Protein AF-A0A090XBT3-F1 (afdb_monomer)

Nearest PDB structures (foldseek):
  6p5a-assembly1_G  TM=8.261E-01  e=1.136E-02  Drosophila melanogaster

Organism: Ixodes ricinus (NCBI:txid34613)

Structure (mmCIF, N/CA/C/O backbone):
data_AF-A0A090XBT3-F1
#
_entry.id   AF-A0A090XBT3-F1
#
loop_
_atom_site.group_PDB
_atom_site.id
_atom_site.type_symbol
_atom_site.label_atom_id
_atom_site.label_alt_id
_atom_site.label_comp_id
_atom_site.label_asym_id
_atom_site.label_entity_id
_atom_site.label_seq_id
_atom_site.pdbx_PDB_ins_code
_atom_site.Cartn_x
_atom_site.Cartn_y
_atom_site.Cartn_z
_atom_site.occupancy
_atom_site.B_iso_or_equiv
_atom_site.auth_seq_id
_atom_site.auth_comp_id
_atom_site.auth_asym_id
_atom_site.auth_atom_id
_atom_site.pdbx_PDB_model_num
ATOM 1 N N . MET A 1 1 ? -30.901 9.863 44.541 1.00 70.38 1 MET A N 1
ATOM 2 C CA . MET A 1 1 ? -29.679 9.042 44.676 1.00 70.38 1 MET A CA 1
ATOM 3 C C . MET A 1 1 ? -29.732 7.824 43.758 1.00 70.38 1 MET A C 1
ATOM 5 O O . MET A 1 1 ? -28.967 7.830 42.809 1.00 70.38 1 MET A O 1
ATOM 9 N N . ALA A 1 2 ? -30.718 6.924 43.874 1.00 86.94 2 ALA A N 1
ATOM 10 C CA . ALA A 1 2 ? -30.854 5.738 43.000 1.00 86.94 2 ALA A CA 1
ATOM 11 C C . ALA A 1 2 ? -30.779 5.997 41.474 1.00 86.94 2 ALA A C 1
ATOM 13 O O . ALA A 1 2 ? -30.159 5.236 40.740 1.00 86.94 2 ALA A O 1
ATOM 14 N N . ARG A 1 3 ? -31.370 7.096 40.977 1.00 93.12 3 ARG A N 1
ATOM 15 C CA . ARG A 1 3 ? -31.305 7.463 39.547 1.00 93.12 3 ARG A CA 1
ATOM 16 C C . ARG A 1 3 ? -29.880 7.779 39.069 1.00 93.12 3 ARG A C 1
ATOM 18 O O . ARG A 1 3 ? -29.517 7.377 37.973 1.00 93.12 3 ARG A O 1
ATOM 25 N N . LEU A 1 4 ? -29.095 8.484 39.886 1.00 93.44 4 LEU A N 1
ATOM 26 C CA . LEU A 1 4 ? -27.714 8.857 39.555 1.00 93.44 4 LEU A CA 1
ATOM 27 C C . LEU A 1 4 ? -26.784 7.640 39.611 1.00 93.44 4 LEU A C 1
ATOM 29 O O . LEU A 1 4 ? -25.876 7.523 38.799 1.00 93.44 4 LEU A O 1
ATOM 33 N N . GLU A 1 5 ? -27.032 6.717 40.541 1.00 94.69 5 GLU A N 1
ATOM 34 C CA . GLU A 1 5 ? -26.295 5.452 40.640 1.00 94.69 5 GLU A CA 1
ATOM 35 C C . GLU A 1 5 ? -26.556 4.555 39.423 1.00 94.69 5 GLU A C 1
ATOM 37 O O . GLU A 1 5 ? -25.613 4.018 38.846 1.00 94.69 5 GLU A O 1
ATOM 42 N N . ALA A 1 6 ? -27.814 4.457 38.978 1.00 94.88 6 ALA A N 1
ATOM 43 C CA . ALA A 1 6 ? -28.171 3.724 37.765 1.00 94.88 6 ALA A CA 1
ATOM 44 C C . ALA A 1 6 ? -27.538 4.336 36.501 1.00 94.88 6 ALA A C 1
ATOM 46 O O . ALA A 1 6 ? -27.059 3.611 35.631 1.00 94.88 6 ALA A O 1
ATOM 47 N N . GLU A 1 7 ? -27.502 5.668 36.407 1.00 96.12 7 GLU A N 1
ATOM 48 C CA . GLU A 1 7 ? -26.873 6.384 35.293 1.00 96.12 7 GLU A CA 1
ATOM 49 C C . GLU A 1 7 ? -25.347 6.201 35.278 1.00 96.12 7 GLU A C 1
ATOM 51 O O . GLU A 1 7 ? -24.764 5.936 34.227 1.00 96.12 7 GLU A O 1
ATOM 56 N N . LEU A 1 8 ? -24.701 6.250 36.448 1.00 97.12 8 LEU A N 1
ATOM 57 C CA . LEU A 1 8 ? -23.271 5.972 36.588 1.00 97.12 8 LEU A CA 1
ATOM 58 C C . LEU A 1 8 ? -22.922 4.544 36.146 1.00 97.12 8 LEU A C 1
ATOM 60 O O . LEU A 1 8 ? -21.916 4.337 35.465 1.00 97.12 8 LEU A O 1
ATOM 64 N N . GLU A 1 9 ? -23.745 3.564 36.514 1.00 96.62 9 GLU A N 1
ATOM 65 C CA . GLU A 1 9 ? -23.531 2.168 36.135 1.00 96.62 9 GLU A CA 1
ATOM 66 C C . GLU A 1 9 ? -23.719 1.951 34.626 1.00 96.62 9 GLU A C 1
ATOM 68 O O . GLU A 1 9 ? -22.871 1.337 33.976 1.00 96.62 9 GLU A O 1
ATOM 73 N N . ALA A 1 10 ? -24.755 2.545 34.028 1.00 95.94 10 ALA A N 1
ATOM 74 C CA . ALA A 1 10 ? -24.965 2.506 32.580 1.00 95.94 10 ALA A CA 1
ATOM 75 C C . ALA A 1 10 ? -23.794 3.141 31.802 1.00 95.94 10 ALA A C 1
ATOM 77 O O . ALA A 1 10 ? -23.353 2.611 30.775 1.00 95.94 10 ALA A O 1
ATOM 78 N N . LEU A 1 11 ? -23.239 4.249 32.306 1.00 97.25 11 LEU A N 1
ATOM 79 C CA . LEU A 1 11 ? -22.059 4.888 31.721 1.00 97.25 11 LEU A CA 1
ATOM 80 C C . LEU A 1 11 ? -20.816 3.997 31.811 1.00 97.25 11 LEU A C 1
ATOM 82 O O . LEU A 1 11 ? -20.082 3.883 30.831 1.00 97.25 11 LEU A O 1
ATOM 86 N N . ARG A 1 12 ? -20.585 3.324 32.945 1.00 97.44 12 ARG A N 1
ATOM 87 C CA . ARG A 1 12 ? -19.467 2.376 33.105 1.00 97.44 12 ARG A CA 1
ATOM 88 C C . ARG A 1 12 ? -19.565 1.205 32.134 1.00 97.44 12 ARG A C 1
ATOM 90 O O . ARG A 1 12 ? -18.568 0.851 31.503 1.00 97.44 12 ARG A O 1
ATOM 97 N N . GLN A 1 13 ? -20.762 0.646 31.974 1.00 96.88 13 GLN A N 1
ATOM 98 C CA . GLN A 1 13 ? -21.023 -0.427 31.012 1.00 96.88 13 GLN A CA 1
ATOM 99 C C . GLN A 1 13 ? -20.759 0.038 29.576 1.00 96.88 13 GLN A C 1
ATOM 101 O O . GLN A 1 13 ? -20.072 -0.647 28.817 1.00 96.88 13 GLN A O 1
ATOM 106 N N . THR A 1 14 ? -21.223 1.240 29.228 1.00 97.69 14 THR A N 1
ATOM 107 C CA . THR A 1 14 ? -20.974 1.848 27.913 1.00 97.69 14 THR A CA 1
ATOM 108 C C . THR A 1 14 ? -19.480 2.068 27.671 1.00 97.69 14 THR A C 1
ATOM 110 O O . THR A 1 14 ? -18.967 1.706 26.614 1.00 97.69 14 THR A O 1
ATOM 113 N N . LEU A 1 15 ? -18.753 2.598 28.660 1.00 98.19 15 LEU A N 1
ATOM 114 C CA . LEU A 1 15 ? -17.310 2.821 28.573 1.00 98.19 15 LEU A CA 1
ATOM 115 C C . LEU A 1 15 ? -16.550 1.508 28.347 1.00 98.19 15 LEU A C 1
ATOM 117 O O . LEU A 1 15 ? -15.674 1.445 27.487 1.00 98.19 15 LEU A O 1
ATOM 121 N N . SER A 1 16 ? -16.908 0.453 29.085 1.00 97.38 16 SER A N 1
ATOM 122 C CA . SER A 1 16 ? -16.317 -0.880 28.927 1.00 97.38 16 SER A CA 1
ATOM 123 C C . SER A 1 16 ? -16.537 -1.434 27.516 1.00 97.38 16 SER A C 1
ATOM 125 O O . SER A 1 16 ? -15.598 -1.927 26.886 1.00 97.38 16 SER A O 1
ATOM 127 N N . LEU A 1 17 ? -17.755 -1.292 26.986 1.00 97.44 17 LEU A N 1
ATOM 128 C CA . LEU A 1 17 ? -18.093 -1.732 25.637 1.00 97.44 17 LEU A CA 1
ATOM 129 C C . LEU A 1 17 ? -17.286 -0.977 24.571 1.00 97.44 17 LEU A C 1
ATOM 131 O O . LEU A 1 17 ? -16.690 -1.613 23.701 1.00 97.44 17 LEU A O 1
ATOM 135 N N . VAL A 1 18 ? -17.233 0.355 24.660 1.00 98.00 18 VAL A N 1
ATOM 136 C CA . VAL A 1 18 ? -16.477 1.203 23.724 1.00 98.00 18 VAL A CA 1
ATOM 137 C C . VAL A 1 18 ? -14.984 0.887 23.786 1.00 98.00 18 VAL A C 1
ATOM 139 O O . VAL A 1 18 ? -14.334 0.793 22.747 1.00 98.00 18 VAL A O 1
ATOM 142 N N . HIS A 1 19 ? -14.433 0.665 24.982 1.00 97.94 19 HIS A N 1
ATOM 143 C CA . HIS A 1 19 ? -13.028 0.300 25.140 1.00 97.94 19 HIS A CA 1
ATOM 144 C C . HIS A 1 19 ? -12.705 -1.034 24.458 1.00 97.94 19 HIS A C 1
ATOM 146 O O . HIS A 1 19 ? -11.726 -1.129 23.720 1.00 97.94 19 HIS A O 1
ATOM 152 N N . ARG A 1 20 ? -13.570 -2.043 24.627 1.00 97.50 20 ARG A N 1
ATOM 153 C CA . ARG A 1 20 ? -13.426 -3.330 23.937 1.00 97.50 20 ARG A CA 1
ATOM 154 C C . ARG A 1 20 ? -13.499 -3.175 22.417 1.00 97.50 20 ARG A C 1
ATOM 156 O O . ARG A 1 20 ? -12.648 -3.708 21.716 1.00 97.50 20 ARG A O 1
ATOM 163 N N . GLN A 1 21 ? -14.478 -2.427 21.908 1.00 97.81 21 GLN A N 1
ATOM 164 C CA . GLN A 1 21 ? -14.618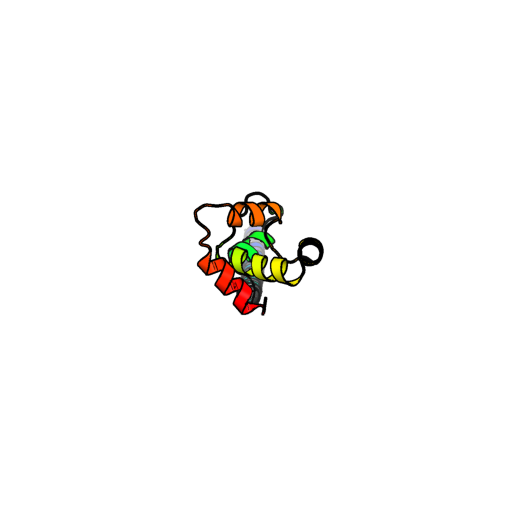 -2.183 20.467 1.00 97.81 21 GLN A CA 1
ATOM 165 C C . GLN A 1 21 ? -13.399 -1.467 19.883 1.00 97.81 21 GLN A C 1
ATOM 167 O O . GLN A 1 21 ? -12.932 -1.830 18.805 1.00 97.81 21 GLN A O 1
ATOM 172 N N . LYS A 1 22 ? -12.858 -0.483 20.608 1.00 98.19 22 LYS A N 1
ATOM 173 C CA . LYS A 1 22 ? -11.625 0.205 20.229 1.00 98.19 22 LYS A CA 1
ATOM 174 C C . LYS A 1 22 ? -10.453 -0.774 20.144 1.00 98.19 22 LYS A C 1
ATOM 176 O O . LYS A 1 22 ? -9.772 -0.793 19.127 1.00 98.19 22 LYS A O 1
ATOM 181 N N . GLN A 1 23 ? -10.263 -1.614 21.162 1.00 98.12 23 GLN A N 1
ATOM 182 C CA . GLN A 1 23 ? -9.186 -2.605 21.167 1.00 98.12 23 GLN A CA 1
ATOM 183 C C . GLN A 1 23 ? -9.309 -3.579 19.988 1.00 98.12 23 GLN A C 1
ATOM 185 O O . GLN A 1 23 ? -8.335 -3.841 19.291 1.00 98.12 23 GLN A O 1
ATOM 190 N N . GLU A 1 24 ? -10.516 -4.080 19.716 1.00 98.00 24 GLU A N 1
ATOM 191 C CA . GLU A 1 24 ? -10.767 -4.965 18.574 1.00 98.00 24 GLU A CA 1
ATOM 192 C C . GLU A 1 24 ? -10.482 -4.281 17.229 1.00 98.00 24 GLU A C 1
ATOM 194 O O . GLU A 1 24 ? -9.961 -4.922 16.314 1.00 98.00 24 GLU A O 1
ATOM 199 N N . ALA A 1 25 ? -10.811 -2.993 17.092 1.00 97.62 25 ALA A N 1
ATOM 200 C CA . ALA A 1 25 ? -10.518 -2.214 15.893 1.00 97.62 25 ALA A CA 1
ATOM 201 C C . ALA A 1 25 ? -9.007 -2.007 15.707 1.00 97.62 25 ALA A C 1
ATOM 203 O O . ALA A 1 25 ? -8.492 -2.288 14.627 1.00 97.62 25 ALA A O 1
ATOM 204 N N . GLU A 1 26 ? -8.291 -1.616 16.763 1.00 97.62 26 GLU A N 1
ATOM 205 C CA . GLU A 1 26 ? -6.833 -1.448 16.740 1.00 97.62 26 GLU A CA 1
ATOM 206 C C . GLU A 1 26 ? -6.121 -2.776 16.433 1.00 97.62 26 GLU A C 1
ATOM 208 O O . GLU A 1 26 ? -5.157 -2.818 15.672 1.00 97.62 26 GLU A O 1
ATOM 213 N N . ASP A 1 27 ? -6.592 -3.894 16.992 1.00 97.75 27 ASP A N 1
ATOM 214 C CA . ASP A 1 27 ? -6.035 -5.223 16.721 1.00 97.75 27 ASP A CA 1
ATOM 215 C C . ASP A 1 27 ? -6.228 -5.637 15.254 1.00 97.75 27 ASP A C 1
ATOM 217 O O . ASP A 1 27 ? -5.340 -6.254 14.655 1.00 97.75 27 ASP A O 1
ATOM 221 N N . ARG A 1 28 ? -7.385 -5.312 14.663 1.00 97.38 28 ARG A N 1
ATOM 222 C CA . ARG A 1 28 ? -7.666 -5.558 13.239 1.00 97.38 28 ARG A CA 1
ATOM 223 C C . ARG A 1 28 ? -6.806 -4.677 12.344 1.00 97.38 28 ARG A C 1
ATOM 225 O O . ARG A 1 28 ? -6.220 -5.192 11.397 1.00 97.38 28 ARG A O 1
ATOM 232 N N . GLU A 1 29 ? -6.700 -3.392 12.664 1.00 95.56 29 GLU A N 1
ATOM 233 C CA . GLU A 1 29 ? -5.862 -2.437 11.941 1.00 95.56 29 GLU A CA 1
ATOM 234 C C . GLU A 1 29 ? -4.404 -2.903 11.914 1.00 95.56 29 GLU A C 1
ATOM 236 O O . GLU A 1 29 ? -3.823 -3.031 10.838 1.00 95.56 29 GLU A O 1
ATOM 241 N N . ARG A 1 30 ? -3.837 -3.291 13.066 1.00 95.69 30 ARG A N 1
ATOM 242 C CA . ARG A 1 30 ? -2.459 -3.804 13.133 1.00 95.69 30 ARG A CA 1
ATOM 243 C C . ARG A 1 30 ? -2.246 -5.046 12.269 1.00 95.69 30 ARG A C 1
ATOM 245 O O . ARG A 1 30 ? -1.215 -5.154 11.610 1.00 95.69 30 ARG A O 1
ATOM 252 N N . LYS A 1 31 ? -3.209 -5.973 12.238 1.00 96.81 31 LYS A N 1
ATOM 253 C CA . LYS A 1 31 ? -3.135 -7.168 11.377 1.00 96.81 31 LYS A CA 1
ATOM 254 C C . LYS A 1 31 ? -3.162 -6.806 9.893 1.00 96.81 31 LYS A C 1
ATOM 256 O O . LYS A 1 31 ? -2.377 -7.360 9.129 1.00 96.81 31 LYS A O 1
ATOM 261 N N . ILE A 1 32 ? -4.031 -5.876 9.494 1.00 95.12 32 ILE A N 1
ATOM 262 C CA . ILE A 1 32 ? -4.119 -5.404 8.106 1.00 95.12 32 ILE A CA 1
ATOM 263 C C . ILE A 1 32 ? -2.816 -4.712 7.702 1.00 95.12 32 ILE A C 1
ATOM 265 O O . ILE A 1 32 ? -2.228 -5.085 6.692 1.00 95.12 32 ILE A O 1
ATOM 269 N N . LEU A 1 33 ? -2.326 -3.764 8.506 1.00 93.81 33 LEU A N 1
ATOM 270 C CA . LEU A 1 33 ? -1.083 -3.040 8.226 1.00 93.81 33 LEU A CA 1
ATOM 271 C C . LEU A 1 33 ? 0.122 -3.984 8.136 1.00 93.81 33 LEU A C 1
ATOM 273 O O . LEU A 1 33 ? 0.942 -3.842 7.230 1.00 93.81 33 LEU A O 1
ATOM 277 N N . SER A 1 34 ? 0.193 -4.990 9.014 1.00 94.50 34 SER A N 1
ATOM 278 C CA . SER A 1 34 ? 1.227 -6.027 8.947 1.00 94.50 34 SER A CA 1
ATOM 279 C C . SER A 1 34 ? 1.168 -6.808 7.634 1.00 94.50 34 SER A C 1
ATOM 281 O O . SER A 1 34 ? 2.209 -7.004 7.018 1.00 94.50 34 SER A O 1
ATOM 283 N N . GLY A 1 35 ? -0.019 -7.208 7.170 1.00 95.69 35 GLY A N 1
ATOM 284 C CA . GLY A 1 35 ? -0.162 -7.901 5.885 1.00 95.69 35 GLY A CA 1
ATOM 285 C C . GLY A 1 35 ? 0.170 -7.006 4.686 1.00 95.69 35 GLY A C 1
ATOM 286 O O . GLY A 1 35 ? 0.812 -7.446 3.739 1.00 95.69 35 GLY A O 1
ATOM 287 N N . LEU A 1 36 ? -0.208 -5.725 4.731 1.00 94.69 36 LEU A N 1
ATOM 288 C CA . LEU A 1 36 ? 0.125 -4.766 3.673 1.00 94.69 36 LEU A CA 1
ATOM 289 C C . LEU A 1 36 ? 1.637 -4.532 3.565 1.00 94.69 36 LEU A C 1
ATOM 291 O O . LEU A 1 36 ? 2.159 -4.447 2.453 1.00 94.69 36 LEU A O 1
ATOM 295 N N . SER A 1 37 ? 2.348 -4.484 4.696 1.00 93.12 37 SER A N 1
ATOM 296 C CA . SER A 1 37 ? 3.804 -4.281 4.719 1.00 93.12 37 SER A CA 1
ATOM 297 C C . SER A 1 37 ? 4.617 -5.400 4.057 1.00 93.12 37 SER A C 1
ATOM 299 O O . SER A 1 37 ? 5.791 -5.203 3.756 1.00 93.12 37 SER A O 1
ATOM 301 N N . GLU A 1 38 ? 4.009 -6.561 3.789 1.00 93.81 38 GLU A N 1
ATOM 302 C CA . GLU A 1 38 ? 4.682 -7.666 3.097 1.00 93.81 38 GLU A CA 1
ATOM 303 C C . GLU A 1 38 ? 4.962 -7.348 1.619 1.00 93.81 38 GLU A C 1
ATOM 305 O O . GLU A 1 38 ? 5.897 -7.897 1.036 1.00 93.81 38 GLU A O 1
ATOM 310 N N . PHE A 1 39 ? 4.169 -6.465 0.999 1.00 93.12 39 PHE A N 1
ATOM 311 C CA . PHE A 1 39 ? 4.275 -6.166 -0.436 1.00 93.12 39 PHE A CA 1
ATOM 312 C C . PHE A 1 39 ? 4.227 -4.671 -0.783 1.00 93.12 39 PHE A C 1
ATOM 314 O O . PHE A 1 39 ? 4.677 -4.276 -1.870 1.00 93.12 39 PHE A O 1
ATOM 321 N N . LEU A 1 40 ? 3.720 -3.828 0.118 1.00 94.75 40 LEU A N 1
ATOM 322 C CA . LEU A 1 40 ? 3.698 -2.375 -0.018 1.00 94.75 40 LEU A CA 1
ATOM 323 C C . LEU A 1 40 ? 4.776 -1.727 0.848 1.00 94.75 40 LEU A C 1
ATOM 325 O O . LEU A 1 40 ? 4.976 -2.100 2.000 1.00 94.75 40 LEU A O 1
ATOM 329 N N . GLU A 1 41 ? 5.429 -0.702 0.304 1.00 95.25 41 GLU A N 1
ATOM 330 C CA . GLU A 1 41 ? 6.273 0.180 1.112 1.00 95.25 41 GLU A CA 1
ATOM 331 C C . GLU A 1 41 ? 5.406 1.109 1.978 1.00 95.25 41 GLU A C 1
ATOM 333 O O . GLU A 1 41 ? 4.250 1.392 1.655 1.00 95.25 41 GLU A O 1
ATOM 338 N N . GLU A 1 42 ? 5.966 1.661 3.054 1.00 92.81 42 GLU A N 1
ATOM 339 C CA . GLU A 1 42 ? 5.215 2.531 3.969 1.00 92.81 42 GLU A CA 1
ATOM 340 C C . GLU A 1 42 ? 4.567 3.742 3.278 1.00 92.81 42 GLU A C 1
ATOM 342 O O . GLU A 1 42 ? 3.473 4.159 3.645 1.00 92.81 42 GLU A O 1
ATOM 347 N N . ASP A 1 43 ? 5.220 4.339 2.275 1.00 92.75 43 ASP A N 1
ATOM 348 C CA . ASP A 1 43 ? 4.654 5.450 1.505 1.00 92.75 43 ASP A CA 1
ATOM 349 C C . ASP A 1 43 ? 3.474 5.022 0.627 1.00 92.75 43 ASP A C 1
ATOM 351 O O . ASP A 1 43 ? 2.558 5.816 0.415 1.00 92.75 43 ASP A O 1
ATOM 355 N N . GLN A 1 44 ? 3.457 3.764 0.183 1.00 94.00 44 GLN A N 1
ATOM 356 C CA . GLN A 1 44 ? 2.323 3.170 -0.518 1.00 94.00 44 GLN A CA 1
ATOM 357 C C . GLN A 1 44 ? 1.156 2.902 0.440 1.00 94.00 44 GLN A C 1
ATOM 359 O O . GLN A 1 44 ? 0.012 3.165 0.085 1.00 94.00 44 GLN A O 1
ATOM 364 N N . VAL A 1 45 ? 1.427 2.455 1.670 1.00 93.25 45 VAL A N 1
ATOM 365 C CA . VAL A 1 45 ? 0.390 2.293 2.706 1.00 93.25 45 VAL A CA 1
ATOM 366 C C . VAL A 1 45 ? -0.197 3.652 3.102 1.00 93.25 45 VAL A C 1
ATOM 368 O O . VAL A 1 45 ? -1.407 3.839 3.025 1.00 93.25 45 VAL A O 1
ATOM 371 N N . ARG A 1 46 ? 0.649 4.655 3.379 1.00 90.25 46 ARG A N 1
ATOM 372 C CA . ARG A 1 46 ? 0.211 6.040 3.651 1.00 90.25 46 ARG A CA 1
ATOM 373 C C . ARG A 1 46 ? -0.580 6.661 2.500 1.00 90.25 46 ARG A C 1
ATOM 375 O O . ARG A 1 46 ? -1.385 7.562 2.710 1.00 90.25 46 ARG A O 1
ATOM 382 N N . CYS A 1 47 ? -0.308 6.240 1.268 1.00 90.62 47 CYS A N 1
ATOM 383 C CA . CYS A 1 47 ? -1.079 6.644 0.100 1.00 90.62 47 CYS A CA 1
ATOM 384 C C . CYS A 1 47 ? -2.503 6.070 0.143 1.00 90.62 47 CYS A C 1
ATOM 386 O O . CYS A 1 47 ? -3.433 6.776 -0.228 1.00 90.62 47 CYS A O 1
ATOM 388 N N . LE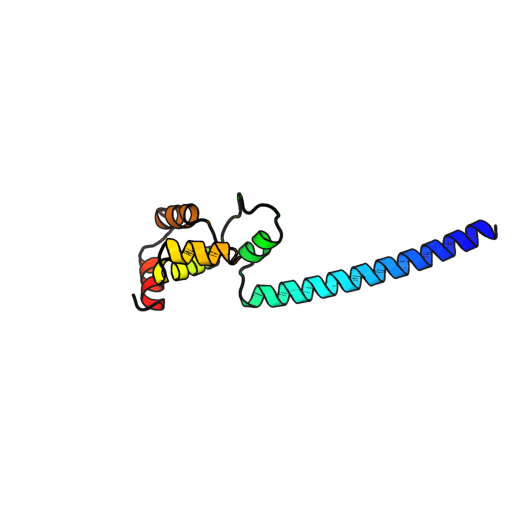U A 1 48 ? -2.673 4.822 0.589 1.00 89.56 48 LEU A N 1
ATOM 389 C CA . LEU A 1 48 ? -3.985 4.181 0.732 1.00 89.56 48 LEU A CA 1
ATOM 390 C C . LEU A 1 48 ? -4.801 4.765 1.893 1.00 89.56 48 LEU A C 1
ATOM 392 O O . LEU A 1 48 ? -6.023 4.800 1.816 1.00 89.56 48 LEU A O 1
ATOM 396 N N . GLU A 1 49 ? -4.136 5.246 2.946 1.00 85.75 49 GLU A N 1
ATOM 397 C CA . GLU A 1 49 ? -4.787 5.916 4.082 1.00 85.75 49 GLU A CA 1
ATOM 398 C C . GLU A 1 49 ? -5.400 7.277 3.712 1.00 85.75 49 GLU A C 1
ATOM 400 O O . GLU A 1 49 ? -6.298 7.765 4.398 1.00 85.75 49 GLU A O 1
ATOM 405 N N . LYS A 1 50 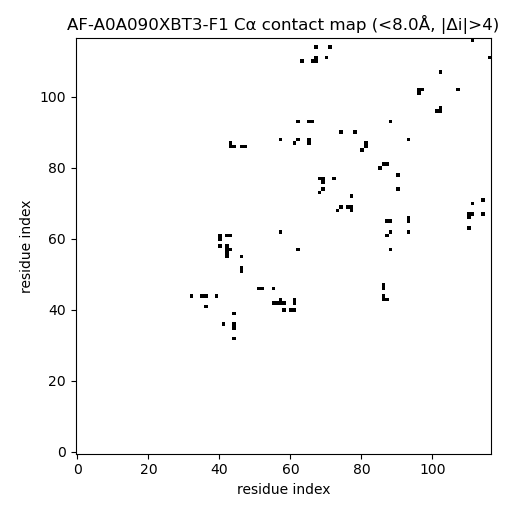? -4.913 7.924 2.647 1.00 81.38 50 LYS A N 1
ATOM 406 C CA . LYS A 1 50 ? -5.367 9.256 2.236 1.00 81.38 50 LYS A CA 1
ATOM 407 C C . LYS A 1 50 ? -6.486 9.169 1.206 1.00 81.38 50 LYS A C 1
ATOM 409 O O . LYS A 1 50 ? -6.373 8.470 0.208 1.00 81.38 50 LYS A O 1
ATOM 414 N N . GLU A 1 51 ? -7.486 10.036 1.352 1.00 69.50 51 GLU A N 1
ATOM 415 C CA . GLU A 1 51 ? -8.502 10.259 0.310 1.00 69.50 51 GLU A CA 1
ATOM 416 C C . GLU A 1 51 ? -7.915 10.900 -0.962 1.00 69.50 51 GLU A C 1
ATOM 418 O O . GLU A 1 51 ? -8.491 10.789 -2.043 1.00 69.50 51 GLU A O 1
ATOM 423 N N . ASN A 1 52 ? -6.756 11.568 -0.856 1.00 68.19 52 ASN A N 1
ATOM 424 C CA . ASN A 1 52 ? -6.064 12.181 -1.986 1.00 68.19 52 ASN A CA 1
ATOM 425 C C . ASN A 1 52 ? -4.571 11.813 -2.025 1.00 68.19 52 ASN A C 1
ATOM 427 O O . ASN A 1 52 ? -3.803 12.070 -1.098 1.00 68.19 52 ASN A O 1
ATOM 431 N N . VAL A 1 53 ? -4.157 11.283 -3.174 1.00 67.88 53 VAL A N 1
ATOM 432 C CA . VAL A 1 53 ? -2.781 10.919 -3.546 1.00 67.88 53 VAL A CA 1
ATOM 433 C C . VAL A 1 53 ? -1.849 12.118 -3.752 1.00 67.88 53 VAL A C 1
ATOM 435 O O . VAL A 1 53 ? -0.621 11.958 -3.769 1.00 67.88 53 VAL A O 1
ATOM 438 N N . GLN A 1 54 ? -2.401 13.315 -3.951 1.00 67.62 54 GLN A N 1
ATOM 439 C CA . GLN A 1 54 ? -1.647 14.516 -4.289 1.00 67.62 54 GLN A CA 1
ATOM 440 C C . GLN A 1 54 ? -0.654 14.891 -3.182 1.00 67.62 54 GLN A C 1
ATOM 442 O O . GLN A 1 54 ? -0.993 14.983 -2.006 1.00 67.62 54 GLN A O 1
ATOM 447 N N . GLY A 1 55 ? 0.601 15.128 -3.571 1.00 70.06 55 GLY A N 1
ATOM 448 C CA . GLY A 1 55 ? 1.662 15.505 -2.634 1.00 70.06 55 GLY A CA 1
ATOM 449 C C . GLY A 1 55 ? 2.274 14.338 -1.853 1.00 70.06 55 GLY A C 1
ATOM 450 O O . GLY A 1 55 ? 3.074 14.579 -0.952 1.00 70.06 55 GLY A O 1
ATOM 451 N N . THR A 1 56 ? 1.951 13.085 -2.189 1.00 79.19 56 THR A N 1
ATOM 452 C CA . THR A 1 56 ? 2.645 11.925 -1.611 1.00 79.19 56 THR A CA 1
ATOM 453 C C . THR A 1 56 ? 4.111 11.921 -2.040 1.00 79.19 56 THR A C 1
ATOM 455 O O . THR A 1 56 ? 4.428 11.935 -3.233 1.00 79.19 56 THR A O 1
ATOM 458 N N . LEU A 1 57 ? 5.002 11.926 -1.049 1.00 86.06 57 LEU A N 1
ATOM 459 C CA . LEU A 1 57 ? 6.430 11.718 -1.243 1.00 86.06 57 LEU A CA 1
ATOM 460 C C . LEU A 1 57 ? 6.676 10.219 -1.378 1.00 86.06 57 LEU A C 1
ATOM 462 O O . LEU A 1 57 ? 6.435 9.465 -0.437 1.00 86.06 57 LEU A O 1
ATOM 466 N N . TRP A 1 58 ? 7.138 9.818 -2.556 1.00 92.50 58 TRP A N 1
ATOM 467 C CA . TRP A 1 58 ? 7.451 8.430 -2.863 1.00 92.50 58 TRP A CA 1
ATOM 468 C C . TRP A 1 58 ? 8.874 8.105 -2.430 1.00 92.50 58 TRP A C 1
ATOM 470 O O . TRP A 1 58 ? 9.791 8.894 -2.673 1.00 92.50 58 TRP A O 1
ATOM 480 N N . SER A 1 59 ? 9.047 6.954 -1.792 1.00 92.94 59 SER A N 1
ATOM 481 C CA . SER A 1 59 ? 10.361 6.430 -1.438 1.00 92.94 59 SER A CA 1
ATOM 482 C C . SER A 1 59 ? 11.104 5.944 -2.685 1.00 92.94 59 SER A C 1
ATOM 484 O O . SER A 1 59 ? 10.489 5.594 -3.698 1.00 92.94 59 SER A O 1
ATOM 486 N N . ASP A 1 60 ? 12.435 5.876 -2.610 1.00 90.62 60 ASP A N 1
ATOM 487 C CA . ASP A 1 60 ? 13.250 5.336 -3.705 1.00 90.62 60 ASP A CA 1
ATOM 488 C C . ASP A 1 60 ? 12.859 3.887 -4.034 1.00 90.62 60 ASP A C 1
ATOM 490 O O . ASP A 1 60 ? 12.797 3.522 -5.204 1.00 90.62 60 ASP A O 1
ATOM 494 N N . LYS A 1 61 ? 12.496 3.086 -3.023 1.00 92.44 61 LYS A N 1
ATOM 495 C CA . LYS A 1 61 ? 12.020 1.707 -3.210 1.00 92.44 61 LYS A CA 1
ATOM 496 C C . LYS A 1 61 ? 10.721 1.649 -4.010 1.00 92.44 61 LYS A C 1
ATOM 498 O O . LYS A 1 61 ? 10.603 0.848 -4.938 1.00 92.44 61 LYS A O 1
ATOM 503 N N . THR A 1 62 ? 9.755 2.513 -3.697 1.00 95.25 62 THR A N 1
ATOM 504 C CA . THR A 1 62 ? 8.508 2.592 -4.467 1.00 95.25 62 THR A CA 1
ATOM 505 C C . THR A 1 62 ? 8.765 3.059 -5.894 1.00 95.25 62 THR A C 1
ATOM 507 O O . THR A 1 62 ? 8.169 2.527 -6.830 1.00 95.25 62 THR A O 1
ATOM 510 N N . LEU A 1 63 ? 9.669 4.023 -6.083 1.00 93.38 63 LEU A N 1
ATOM 511 C CA . LEU A 1 63 ? 10.046 4.514 -7.409 1.00 93.38 63 LEU A CA 1
ATOM 512 C C . LEU A 1 63 ? 10.738 3.427 -8.238 1.00 93.38 63 LEU A C 1
ATOM 514 O O . LEU A 1 63 ? 10.394 3.253 -9.402 1.00 93.38 63 LEU A O 1
ATOM 518 N N . GLU A 1 64 ? 11.633 2.637 -7.646 1.00 91.94 64 GLU A N 1
ATOM 519 C CA . GLU A 1 64 ? 12.241 1.469 -8.294 1.00 91.94 64 GLU A CA 1
ATOM 520 C C . GLU A 1 64 ? 11.197 0.412 -8.675 1.00 91.94 64 GLU A C 1
ATOM 522 O O . GLU A 1 64 ? 11.198 -0.080 -9.804 1.00 91.94 64 GLU A O 1
ATOM 527 N N . LYS A 1 65 ? 10.268 0.089 -7.764 1.00 94.19 65 LYS A N 1
ATOM 528 C CA . LYS A 1 65 ? 9.157 -0.844 -8.020 1.00 94.19 65 LYS A CA 1
ATOM 529 C C . LYS A 1 65 ? 8.281 -0.347 -9.176 1.00 94.19 65 LYS A C 1
ATOM 531 O O . LYS A 1 65 ? 7.952 -1.114 -10.079 1.00 94.19 65 LYS A O 1
ATOM 536 N N . ALA A 1 66 ? 7.958 0.945 -9.192 1.00 95.25 66 ALA A N 1
ATOM 537 C CA . ALA A 1 66 ? 7.200 1.584 -10.262 1.00 95.25 66 ALA A CA 1
ATOM 538 C C . ALA A 1 66 ? 7.954 1.577 -11.603 1.00 95.25 66 ALA A C 1
ATOM 540 O O . ALA A 1 66 ? 7.349 1.279 -12.632 1.00 95.25 66 ALA A O 1
ATOM 541 N N . LEU A 1 67 ? 9.265 1.848 -11.597 1.00 93.94 67 LEU A N 1
ATOM 542 C CA . LEU A 1 67 ? 10.115 1.792 -12.790 1.00 93.94 67 LEU A CA 1
ATOM 543 C C . LEU A 1 67 ? 10.167 0.388 -13.382 1.00 93.94 67 LEU A C 1
ATOM 545 O O . LEU A 1 67 ? 10.009 0.253 -14.589 1.00 93.94 67 LEU A O 1
ATOM 549 N N . LYS A 1 68 ? 10.321 -0.650 -12.552 1.00 93.88 68 LYS A N 1
ATOM 550 C CA . LYS A 1 68 ? 10.287 -2.049 -13.007 1.00 93.88 68 LYS A CA 1
ATOM 551 C C . LYS A 1 68 ? 9.002 -2.359 -13.766 1.00 93.88 68 LYS A C 1
ATOM 553 O O . LYS A 1 68 ? 9.059 -2.893 -14.870 1.00 93.88 68 LYS A O 1
ATOM 558 N N . ILE A 1 69 ? 7.853 -1.979 -13.206 1.00 95.06 69 ILE A N 1
ATOM 559 C CA . ILE A 1 69 ? 6.549 -2.185 -13.849 1.00 95.06 69 ILE A CA 1
ATOM 560 C C . ILE A 1 69 ? 6.482 -1.394 -15.160 1.00 95.06 69 ILE A C 1
ATOM 562 O O . ILE A 1 69 ? 6.177 -1.966 -16.202 1.00 95.06 69 ILE A O 1
ATOM 566 N N . TRP A 1 70 ? 6.810 -0.099 -15.128 1.00 94.88 70 TRP A N 1
ATOM 567 C CA . TRP A 1 70 ? 6.735 0.774 -16.301 1.00 94.88 70 TRP A CA 1
ATOM 568 C C . TRP A 1 70 ? 7.654 0.324 -17.443 1.00 94.88 70 TRP A C 1
ATOM 570 O O . TRP A 1 70 ? 7.222 0.319 -18.591 1.00 94.88 70 TRP A O 1
ATOM 580 N N . LEU A 1 71 ? 8.882 -0.109 -17.147 1.00 92.06 71 LEU A N 1
ATOM 581 C CA . LEU A 1 71 ? 9.807 -0.650 -18.147 1.00 92.06 71 LEU A CA 1
ATOM 582 C C . LEU A 1 71 ? 9.317 -1.987 -18.718 1.00 92.06 71 LEU A C 1
ATOM 584 O O . LEU A 1 71 ? 9.499 -2.241 -19.904 1.00 92.06 71 LEU A O 1
ATOM 588 N N . SER A 1 72 ? 8.656 -2.815 -17.903 1.00 93.12 72 SER A N 1
ATOM 589 C CA . SER A 1 72 ? 8.178 -4.137 -18.329 1.00 93.12 72 SER A CA 1
ATOM 590 C C . SER A 1 72 ? 6.951 -4.073 -19.243 1.00 93.12 72 SER A C 1
ATOM 592 O O . SER A 1 72 ? 6.838 -4.865 -20.173 1.00 93.12 72 SER A O 1
ATOM 594 N N . CYS A 1 73 ? 5.999 -3.169 -18.980 1.00 92.94 73 CYS A N 1
ATOM 595 C CA . CYS A 1 73 ? 4.716 -3.129 -19.702 1.00 92.94 73 CYS A CA 1
ATOM 596 C C . CYS A 1 73 ? 4.408 -1.795 -20.405 1.00 92.94 73 CYS A C 1
ATOM 598 O O . CYS A 1 73 ? 3.340 -1.636 -21.007 1.00 92.94 73 CYS A O 1
ATOM 600 N N . GLY A 1 74 ? 5.336 -0.838 -20.358 1.00 93.19 74 GLY A N 1
ATOM 601 C CA . GLY A 1 74 ? 5.192 0.492 -20.943 1.00 93.19 74 GLY A CA 1
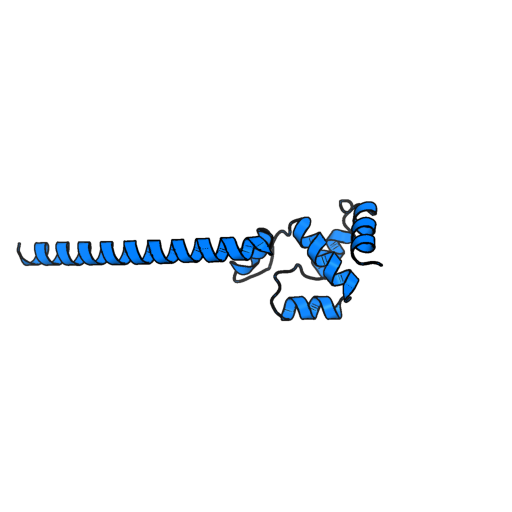ATOM 602 C C . GLY A 1 74 ? 4.152 1.372 -20.239 1.00 93.19 74 GLY A C 1
ATOM 603 O O . GLY A 1 74 ? 3.461 0.963 -19.305 1.00 93.19 74 GLY A O 1
ATOM 604 N N . SER A 1 75 ? 3.994 2.603 -20.738 1.00 94.62 75 SER A N 1
ATOM 605 C CA . SER A 1 75 ? 3.067 3.609 -20.184 1.00 94.62 75 SER A CA 1
ATOM 606 C C . SER A 1 75 ? 1.626 3.094 -20.062 1.00 94.62 75 SER A C 1
ATOM 608 O O . SER A 1 75 ? 0.991 3.236 -19.016 1.00 94.62 75 SER A O 1
ATOM 610 N N . ARG A 1 76 ? 1.105 2.436 -21.108 1.00 95.81 76 ARG A N 1
ATOM 611 C CA . ARG A 1 76 ? -0.280 1.944 -21.109 1.00 95.81 76 ARG A CA 1
ATOM 612 C C . ARG A 1 76 ? -0.498 0.851 -20.063 1.00 95.81 76 ARG A C 1
ATOM 614 O O . ARG A 1 76 ? -1.461 0.940 -19.310 1.00 95.81 76 ARG A O 1
ATOM 621 N N . GLY A 1 77 ? 0.388 -0.145 -19.997 1.00 96.69 77 GLY A N 1
ATOM 622 C CA . GLY A 1 77 ? 0.293 -1.214 -19.002 1.00 96.69 77 GLY A CA 1
ATOM 623 C C . GLY A 1 77 ? 0.449 -0.682 -17.578 1.00 96.69 77 GLY A C 1
ATOM 624 O O . GLY A 1 77 ? -0.317 -1.049 -16.690 1.00 96.69 77 GLY A O 1
ATOM 625 N N . TYR A 1 78 ? 1.370 0.260 -17.376 1.00 96.44 78 TYR A N 1
ATOM 626 C CA . TYR A 1 78 ? 1.573 0.921 -16.092 1.00 96.44 78 TYR A CA 1
ATOM 627 C C . TYR A 1 78 ? 0.320 1.663 -15.610 1.00 96.44 78 TYR A C 1
ATOM 629 O O . TYR A 1 78 ? -0.058 1.560 -14.442 1.00 96.44 78 TYR A O 1
ATOM 637 N N . ASN A 1 79 ? -0.360 2.380 -16.509 1.00 95.19 79 ASN A N 1
ATOM 638 C CA . ASN A 1 79 ? -1.601 3.073 -16.171 1.00 95.19 79 ASN A CA 1
ATOM 639 C C . ASN A 1 79 ? -2.730 2.093 -15.827 1.00 95.19 79 ASN A C 1
ATOM 641 O O . ASN A 1 79 ? -3.418 2.324 -14.839 1.00 95.19 79 ASN A O 1
ATOM 645 N N . VAL A 1 80 ? -2.840 0.957 -16.526 1.00 96.94 80 VAL A N 1
ATOM 646 C CA . VAL A 1 80 ? -3.789 -0.108 -16.153 1.00 96.94 80 VAL A CA 1
ATOM 647 C C . VAL A 1 80 ? -3.501 -0.646 -14.746 1.00 96.94 80 VAL A C 1
ATOM 649 O O . VAL A 1 80 ? -4.419 -0.782 -13.947 1.00 96.94 80 VAL A O 1
ATOM 652 N N . VAL A 1 81 ? -2.236 -0.898 -14.390 1.00 95.62 81 VAL A N 1
ATOM 653 C CA . VAL A 1 81 ? -1.869 -1.356 -13.032 1.00 95.62 81 VAL A CA 1
ATOM 654 C C . VAL A 1 81 ? -2.298 -0.345 -11.959 1.00 95.62 81 VAL A C 1
ATOM 656 O O . VAL A 1 81 ? -2.773 -0.733 -10.891 1.00 95.62 81 VAL A O 1
ATOM 659 N N . ARG A 1 82 ? -2.174 0.955 -12.247 1.00 93.38 82 ARG A N 1
ATOM 660 C CA . ARG A 1 82 ? -2.653 2.023 -11.357 1.00 93.38 82 ARG A CA 1
ATOM 661 C C . ARG A 1 82 ? -4.176 2.069 -11.268 1.00 93.38 82 ARG A C 1
ATOM 663 O O . ARG A 1 82 ? -4.700 2.233 -10.173 1.00 93.38 82 ARG A O 1
ATOM 670 N N . GLU A 1 83 ? -4.875 1.904 -12.386 1.00 92.94 83 GLU A N 1
ATOM 671 C CA . GLU A 1 83 ? -6.344 1.866 -12.442 1.00 92.94 83 GLU A CA 1
ATOM 672 C C . GLU A 1 83 ? -6.931 0.672 -11.682 1.00 92.94 83 GLU A C 1
ATOM 674 O O . GLU A 1 83 ? -7.961 0.811 -11.031 1.00 92.94 83 GLU A O 1
ATOM 679 N N . VAL A 1 84 ? -6.245 -0.477 -11.693 1.00 94.12 84 VAL A N 1
ATOM 680 C CA . VAL A 1 84 ? -6.618 -1.665 -10.901 1.00 94.12 84 VAL A CA 1
ATOM 681 C C . VAL A 1 84 ? -6.430 -1.440 -9.389 1.00 94.12 84 VAL A C 1
ATOM 683 O O . VAL A 1 84 ? -6.920 -2.224 -8.580 1.00 94.12 84 VAL A O 1
ATOM 686 N N . GLY A 1 85 ? -5.787 -0.340 -8.990 1.00 89.12 85 GLY A N 1
ATOM 687 C CA . GLY A 1 85 ? -5.732 0.113 -7.601 1.00 89.12 85 GLY A CA 1
ATOM 688 C C . GLY A 1 85 ? -4.355 0.021 -6.956 1.00 89.12 85 GLY A C 1
ATOM 689 O O . GLY A 1 85 ? -4.247 0.211 -5.747 1.00 89.12 85 GLY A O 1
ATOM 690 N N . GLN A 1 86 ? -3.288 -0.243 -7.721 1.00 93.00 86 GLN A N 1
ATOM 691 C CA . GLN A 1 86 ? -1.951 -0.265 -7.136 1.00 93.00 86 GLN A CA 1
ATOM 692 C C . GLN A 1 86 ? -1.511 1.159 -6.735 1.00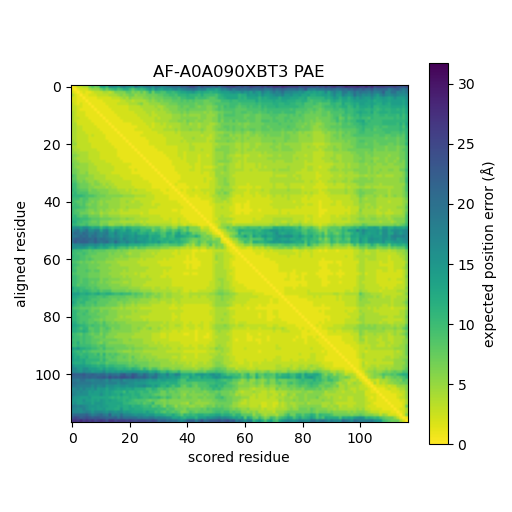 93.00 86 GLN A C 1
ATOM 694 O O . GLN A 1 86 ? -1.486 2.053 -7.593 1.00 93.00 86 GLN A O 1
ATOM 699 N N . PRO A 1 87 ? -1.094 1.387 -5.472 1.00 93.62 87 PRO A N 1
ATOM 700 C CA . PRO A 1 87 ? -0.625 2.689 -4.998 1.00 93.62 87 PRO A CA 1
ATOM 701 C C . PRO A 1 87 ? 0.760 3.007 -5.577 1.00 93.62 87 PRO A C 1
ATOM 703 O O . PRO A 1 87 ? 1.794 2.761 -4.951 1.00 93.62 87 PRO A O 1
ATOM 706 N N . LEU A 1 88 ? 0.786 3.523 -6.808 1.00 93.94 88 LEU A N 1
ATOM 707 C CA . LEU A 1 88 ? 2.005 3.918 -7.518 1.00 93.94 88 LEU A CA 1
ATOM 708 C C . LEU A 1 88 ? 1.997 5.408 -7.883 1.00 93.94 88 LEU A C 1
ATOM 710 O O . LEU A 1 88 ? 0.933 5.984 -8.162 1.00 93.94 88 LEU A O 1
ATOM 714 N N . PRO A 1 89 ? 3.191 6.025 -7.990 1.00 93.69 89 PRO A N 1
ATOM 715 C CA . PRO A 1 89 ? 3.342 7.379 -8.502 1.00 93.69 89 PRO A CA 1
ATOM 716 C C . PRO A 1 89 ? 2.712 7.553 -9.885 1.00 93.69 89 PRO A C 1
ATOM 718 O O . PRO A 1 89 ? 2.643 6.630 -10.697 1.00 93.69 89 PRO A O 1
ATOM 721 N N . SER A 1 90 ? 2.305 8.784 -10.196 1.00 91.81 90 SER A N 1
ATOM 722 C CA . SER A 1 90 ? 1.940 9.131 -11.571 1.00 91.81 90 SER A CA 1
ATOM 723 C C . SER A 1 90 ? 3.129 8.937 -12.516 1.00 91.81 90 SER A C 1
ATOM 725 O O . SER A 1 90 ? 4.281 9.120 -12.116 1.00 91.81 90 SER A O 1
ATOM 727 N N . GLU A 1 91 ? 2.859 8.653 -13.788 1.00 91.94 91 GLU A N 1
ATOM 728 C CA . GLU A 1 91 ? 3.912 8.565 -14.805 1.00 91.94 91 GLU A CA 1
ATOM 729 C C . GLU A 1 91 ? 4.753 9.853 -14.869 1.00 91.94 91 GLU A C 1
ATOM 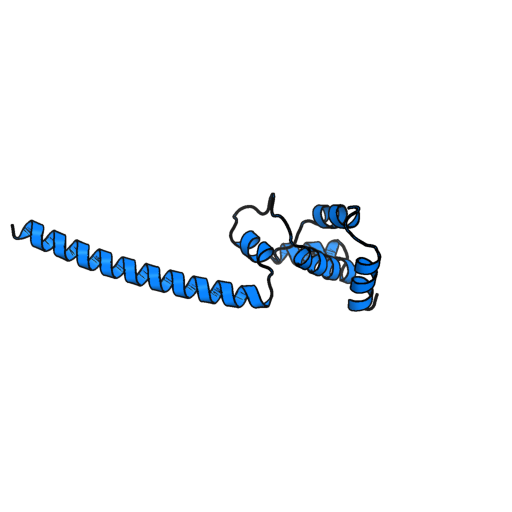731 O O . GLU A 1 91 ? 5.979 9.802 -14.931 1.00 91.94 91 GLU A O 1
ATOM 736 N N . ARG A 1 92 ? 4.120 11.025 -14.728 1.00 91.31 92 ARG A N 1
ATOM 737 C CA . ARG A 1 92 ? 4.827 12.311 -14.655 1.00 91.31 92 ARG A CA 1
ATOM 738 C C . ARG A 1 92 ? 5.798 12.380 -13.473 1.00 91.31 92 ARG A C 1
ATOM 740 O O . ARG A 1 92 ? 6.876 12.956 -13.603 1.00 91.31 92 ARG A O 1
ATOM 747 N N . THR A 1 93 ? 5.430 11.825 -12.320 1.00 91.25 93 THR A N 1
ATOM 748 C CA . THR A 1 93 ? 6.319 11.745 -11.150 1.00 91.25 93 THR A CA 1
ATOM 749 C C . THR A 1 93 ? 7.520 10.851 -11.446 1.00 91.25 93 THR A C 1
ATOM 751 O O . THR A 1 93 ? 8.648 11.235 -11.143 1.00 91.25 93 THR A O 1
ATOM 754 N N . LEU A 1 94 ? 7.285 9.707 -12.092 1.00 91.31 94 LEU A N 1
ATOM 755 C CA . LEU A 1 94 ? 8.319 8.748 -12.477 1.00 91.31 94 LEU A CA 1
ATOM 756 C C . LEU A 1 94 ? 9.328 9.367 -13.458 1.00 91.31 94 LEU A C 1
ATOM 758 O O . LEU A 1 94 ? 10.533 9.340 -13.221 1.00 91.31 94 LEU A O 1
ATOM 762 N N . GLN A 1 95 ? 8.831 10.033 -14.503 1.00 89.88 95 GLN A N 1
ATOM 763 C CA . GLN A 1 95 ? 9.654 10.743 -15.486 1.00 89.88 95 GLN A CA 1
ATOM 764 C C . GLN A 1 95 ? 10.483 11.863 -14.846 1.00 89.88 95 GLN A C 1
ATOM 766 O O . GLN A 1 95 ? 11.671 11.997 -15.131 1.00 89.88 95 GLN A O 1
ATOM 771 N N . ARG A 1 96 ? 9.891 12.654 -13.938 1.00 89.81 96 ARG A N 1
ATOM 772 C CA . ARG A 1 96 ? 10.629 13.696 -13.202 1.00 89.81 96 ARG A CA 1
ATOM 773 C C . ARG A 1 96 ? 11.727 13.116 -12.316 1.00 89.81 96 ARG A C 1
ATOM 775 O O . ARG A 1 96 ? 12.756 13.764 -12.152 1.00 89.81 96 ARG A O 1
ATOM 782 N N . HIS A 1 97 ? 11.511 11.936 -11.737 1.00 88.12 97 HIS A N 1
ATOM 783 C CA . HIS A 1 97 ? 12.527 11.250 -10.947 1.00 88.12 97 HIS A CA 1
ATOM 784 C C . HIS A 1 97 ? 13.697 10.786 -11.823 1.00 88.12 97 HIS A C 1
ATOM 786 O O . HIS A 1 97 ? 14.839 11.096 -11.494 1.00 88.12 97 HIS A O 1
ATOM 792 N N . LEU A 1 98 ? 13.417 10.167 -12.977 1.00 86.31 98 LEU A N 1
ATOM 793 C CA . LEU A 1 98 ? 14.435 9.770 -13.962 1.00 86.31 98 LEU A CA 1
ATOM 794 C C . LEU A 1 98 ? 15.252 10.957 -14.487 1.00 86.31 98 LEU A C 1
ATOM 796 O O . LEU A 1 98 ? 16.458 10.856 -14.668 1.00 86.31 98 LEU A O 1
ATOM 800 N N . GLN A 1 99 ? 14.600 12.098 -14.713 1.00 86.69 99 GLN A N 1
ATOM 801 C CA . GLN A 1 99 ? 15.260 13.333 -15.151 1.00 86.69 99 GLN A CA 1
ATOM 802 C C . GLN A 1 99 ? 16.014 14.047 -14.021 1.00 86.69 99 GLN A C 1
ATOM 804 O O . GLN A 1 99 ? 16.730 15.022 -14.263 1.00 86.69 99 GLN A O 1
ATOM 809 N N . SER A 1 100 ? 15.827 13.625 -12.768 1.00 83.12 100 SER A N 1
ATOM 810 C CA . SER A 1 100 ? 16.493 14.257 -11.639 1.00 83.12 100 SER A CA 1
ATOM 811 C C . SER A 1 100 ? 17.970 13.871 -11.620 1.00 83.12 100 SER A C 1
ATOM 813 O O . SER A 1 100 ? 18.328 12.708 -11.772 1.00 83.12 100 SER A O 1
ATOM 815 N N . ARG A 1 101 ? 18.848 14.837 -11.327 1.00 68.81 101 ARG A N 1
ATOM 816 C CA . ARG A 1 101 ? 20.301 14.596 -11.190 1.00 68.81 101 ARG A CA 1
ATOM 817 C C . ARG A 1 101 ? 20.666 13.597 -10.082 1.00 68.81 101 ARG A C 1
ATOM 819 O O . ARG A 1 101 ? 21.830 13.247 -9.944 1.00 68.81 101 ARG A O 1
ATOM 826 N N . LYS A 1 102 ? 19.692 13.206 -9.257 1.00 75.00 102 LYS A N 1
ATOM 827 C CA . LYS A 1 102 ? 19.847 12.248 -8.163 1.00 75.00 102 LYS A CA 1
ATOM 828 C C . LYS A 1 102 ? 19.624 10.805 -8.604 1.00 75.00 102 LYS A C 1
ATOM 830 O O . LYS A 1 102 ? 19.863 9.924 -7.789 1.00 75.00 102 LYS A O 1
ATOM 835 N N . PHE A 1 103 ? 19.148 10.564 -9.826 1.00 79.69 103 PHE A N 1
ATOM 836 C CA . PHE A 1 103 ? 18.943 9.215 -10.333 1.00 79.69 103 PHE A CA 1
ATOM 837 C C . PHE A 1 103 ? 20.170 8.767 -11.144 1.00 79.69 103 PHE A C 1
ATOM 839 O O . PHE A 1 103 ? 20.379 9.265 -12.252 1.00 79.69 103 PHE A O 1
ATOM 846 N N . PRO A 1 104 ? 21.020 7.885 -10.589 1.00 82.50 104 PRO A N 1
ATOM 847 C CA . PRO A 1 104 ? 22.249 7.473 -11.249 1.00 82.50 104 PRO A CA 1
ATOM 848 C C . PRO A 1 104 ? 21.951 6.485 -12.394 1.00 82.50 104 PRO A C 1
ATOM 850 O O . PRO A 1 104 ? 21.133 5.576 -12.211 1.00 82.50 104 PRO A O 1
ATOM 853 N N . PRO A 1 105 ? 22.606 6.615 -13.564 1.00 82.38 105 PRO A N 1
ATOM 854 C CA . PRO A 1 105 ? 22.427 5.694 -14.690 1.00 82.38 105 PRO A CA 1
ATOM 855 C C . PRO A 1 105 ? 22.680 4.223 -14.326 1.00 82.38 105 PRO A C 1
ATOM 857 O O . PRO A 1 105 ? 21.988 3.335 -14.813 1.00 82.38 105 PRO A O 1
ATOM 860 N N . GLU A 1 106 ? 23.615 3.955 -13.414 1.00 86.69 106 GLU A N 1
ATOM 861 C CA . GLU A 1 106 ? 23.965 2.608 -12.949 1.00 86.69 106 GLU A CA 1
ATOM 862 C C . GLU A 1 106 ? 22.774 1.902 -12.286 1.00 86.69 106 GLU A C 1
ATOM 864 O O . GLU A 1 106 ? 22.593 0.687 -12.406 1.00 86.69 106 GLU A O 1
ATOM 869 N N . LYS A 1 107 ? 21.917 2.680 -11.619 1.00 84.69 107 LYS A N 1
ATOM 870 C CA . LYS A 1 107 ? 20.702 2.176 -10.982 1.00 84.69 107 LYS A CA 1
ATOM 871 C C . LYS A 1 107 ? 19.628 1.846 -12.013 1.00 84.69 107 LYS A C 1
ATOM 873 O O . LYS A 1 107 ? 18.908 0.871 -11.823 1.00 84.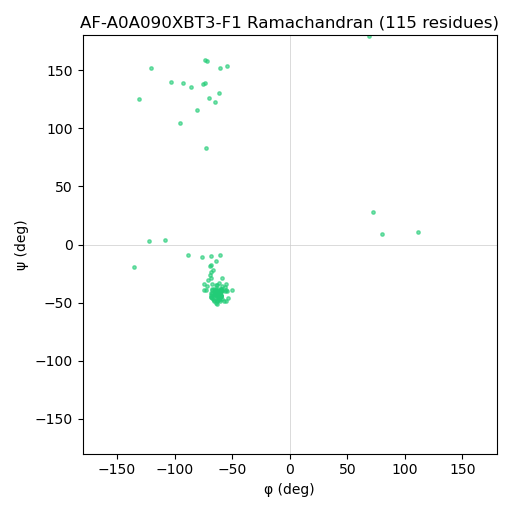69 107 LYS A O 1
ATOM 878 N N . LEU A 1 108 ? 19.550 2.597 -13.116 1.00 84.44 108 LEU A N 1
ATOM 879 C CA . LEU A 1 108 ? 18.671 2.249 -14.236 1.00 84.44 108 LEU A CA 1
ATOM 880 C C . LEU A 1 108 ? 19.085 0.919 -14.864 1.00 84.44 108 LEU A C 1
ATOM 882 O O . LEU A 1 108 ? 18.235 0.054 -15.041 1.00 84.44 108 LEU A O 1
ATOM 886 N N . ASN A 1 109 ? 20.382 0.746 -15.128 1.00 86.25 109 ASN A N 1
ATOM 887 C CA . ASN A 1 109 ? 20.919 -0.484 -15.712 1.00 86.25 109 ASN A CA 1
ATOM 888 C C . ASN A 1 109 ? 20.612 -1.688 -14.819 1.00 86.25 109 ASN A C 1
ATOM 890 O O . ASN A 1 109 ? 20.030 -2.655 -15.284 1.00 86.25 109 ASN A O 1
ATOM 894 N N . THR A 1 110 ? 20.855 -1.569 -13.510 1.00 88.69 110 THR A N 1
ATOM 895 C CA . THR A 1 110 ? 20.500 -2.621 -12.538 1.00 88.69 110 THR A CA 1
ATOM 896 C C . THR A 1 110 ? 19.017 -3.009 -12.607 1.00 88.69 110 THR A C 1
ATOM 898 O O . THR A 1 110 ? 18.656 -4.179 -12.477 1.00 88.69 110 THR A O 1
ATOM 901 N N . ILE A 1 111 ? 18.130 -2.025 -12.783 1.00 87.12 111 ILE A N 1
ATOM 902 C CA . ILE A 1 111 ? 16.693 -2.276 -12.905 1.00 87.12 111 ILE A CA 1
ATOM 903 C C . ILE A 1 111 ? 16.384 -3.003 -14.217 1.00 87.12 111 ILE A C 1
ATOM 905 O O . ILE A 1 111 ? 15.623 -3.969 -14.183 1.00 87.12 111 ILE A O 1
ATOM 909 N N . MET A 1 112 ? 16.964 -2.558 -15.331 1.00 86.38 112 MET A N 1
ATOM 910 C CA . MET A 1 112 ? 16.800 -3.167 -16.654 1.00 86.38 112 MET A CA 1
ATOM 911 C C . MET A 1 112 ? 17.302 -4.621 -16.671 1.00 86.38 112 MET A C 1
ATOM 913 O O . MET A 1 112 ? 16.535 -5.531 -16.990 1.00 86.38 112 MET A O 1
ATOM 917 N N . ASP A 1 113 ? 18.496 -4.862 -16.124 1.00 89.00 113 ASP A N 1
ATOM 918 C CA . ASP A 1 113 ? 19.070 -6.200 -15.960 1.00 89.00 113 ASP A CA 1
ATOM 919 C C . ASP A 1 113 ? 18.131 -7.120 -15.158 1.00 89.00 113 ASP A C 1
ATOM 921 O O . ASP A 1 113 ? 17.940 -8.289 -15.493 1.00 89.00 113 ASP A O 1
ATOM 925 N N . SER A 1 114 ? 17.483 -6.587 -14.112 1.00 86.75 114 SER A N 1
ATOM 926 C CA . SER A 1 114 ? 16.571 -7.364 -13.259 1.00 86.75 114 SER A CA 1
ATOM 927 C C . SER A 1 114 ? 15.273 -7.806 -13.945 1.00 86.75 114 SER A C 1
ATOM 929 O O . SER A 1 114 ? 14.608 -8.711 -13.439 1.00 86.75 114 SER A O 1
ATOM 931 N N . ILE A 1 115 ? 14.902 -7.181 -15.067 1.00 86.06 115 ILE A N 1
ATOM 932 C CA . ILE A 1 115 ? 13.714 -7.529 -15.864 1.00 86.06 115 ILE A CA 1
ATOM 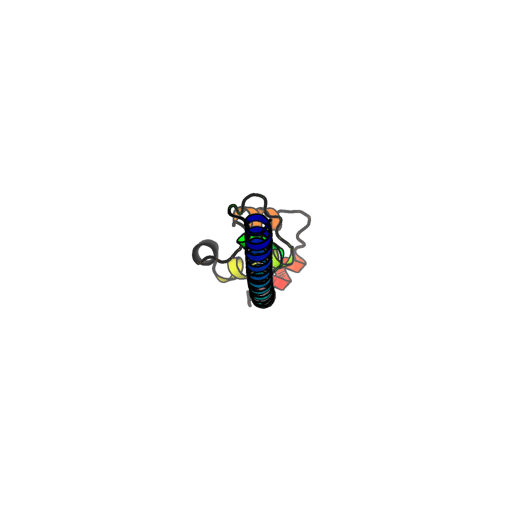933 C C . ILE A 1 115 ? 14.075 -8.209 -17.195 1.0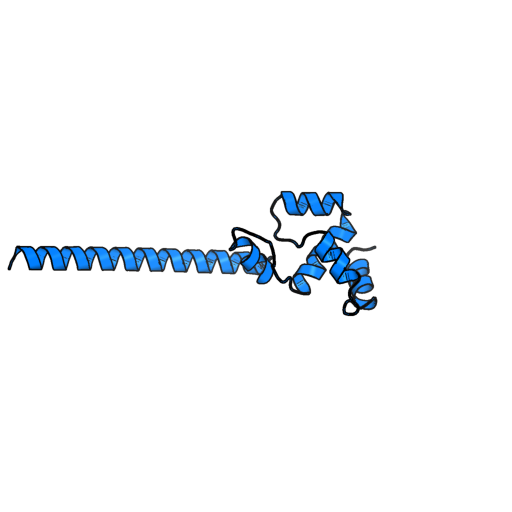0 86.06 115 ILE A C 1
ATOM 935 O O . ILE A 1 115 ? 13.178 -8.528 -17.972 1.00 86.06 115 ILE A O 1
ATOM 939 N N . GLY A 1 116 ? 15.365 -8.477 -17.434 1.00 71.56 116 GLY A N 1
ATOM 940 C CA . GLY A 1 116 ? 15.856 -9.151 -18.638 1.00 71.56 116 GLY A CA 1
ATOM 941 C C . GLY A 1 116 ? 15.801 -8.290 -19.903 1.00 71.56 116 GLY A C 1
ATOM 942 O O . GLY A 1 116 ? 15.641 -8.846 -20.991 1.00 71.56 116 GLY A O 1
ATOM 943 N N . VAL A 1 117 ? 15.889 -6.962 -19.751 1.00 55.94 117 VAL A N 1
ATOM 944 C CA . VAL A 1 117 ? 15.886 -5.966 -20.840 1.00 55.94 117 VAL A CA 1
ATOM 945 C C . VAL A 1 117 ? 17.222 -5.245 -20.895 1.00 55.94 117 VAL A C 1
ATOM 947 O O . VAL A 1 117 ? 17.734 -4.907 -19.810 1.00 55.94 117 VAL A O 1
#

Secondary structure (DSSP, 8-state):
-HHHHHHHHHHHHHHHHHHHHHHHHHHHHHHHHHHHTTTS-HHHHHHHHSS--TT----HHHHHHHHHHHHHHHHHHHHHHHHTT-----HHHHHHHHTSTTS-HHHHHHHHHHHT-

Radius of gyration: 23.09 Å; Cα contacts (8 Å, |Δi|>4): 56; chains: 1; bounding box: 55×25×66 Å

Mean predicted aligned error: 5.89 Å

Solvent-accessible surface area (backbone atoms only — not comparable to full-atom values): 6818 Å² total; per-residue (Å²): 108,72,70,59,55,52,50,53,51,53,48,51,54,50,52,54,52,51,52,50,52,50,52,55,49,52,56,50,49,53,53,51,53,57,60,46,56,76,82,40,55,71,52,34,51,58,40,69,74,37,98,60,64,80,87,68,72,74,47,73,67,55,50,51,54,47,46,50,47,31,73,74,52,34,72,70,46,37,49,50,49,42,73,77,62,49,72,61,79,54,70,69,55,52,52,52,47,64,71,30,93,84,49,56,68,71,59,51,50,56,51,33,56,74,72,76,92

Foldseek 3Di:
DVVVVVVVVVVVVVVVVVVVVVVVVVVVVVVVVVVCVVPDDPLLVVCVVDPDNPPRDDDPVLLLVLLLQCVQPNPVSSVVVVVVPRSHDDPVVSVVVVVDPPDDVVSVVVSCVVNVD

pLDDT: mean 90.55, std 8.11, range [55.94, 98.19]

Sequence (117 aa):
MARLEAELEALRQTLSLVHRQKQEAEDRERKILSGLSEFLEEDQVRCLEKENVQGTLWSDKTLEKALKIWLSCGSRGYNVVREVGQPLPSERTLQRHLQSRKFPPEKLNTIMDSIGV